Protein AF-V5WG92-F1 (afdb_monomer_lite)

Organism: NCBI:txid1307761

Radius of gyration: 37.24 Å; chains: 1; bounding box: 84×40×87 Å

pLDDT: mean 82.34, std 10.24, range [56.88, 94.75]

Foldseek 3Di:
DVVVVVVVVVVCVVVVVVVVVVVVVVVVVVVVVVVVVVVVVVVVVVVVVVVVVVVVVVVCVVVPCVVVQVVCVVVVHDDDDPVPDDDDPPDD

Secondary structure (DSSP, 8-state):
-HHHHHHHHHHHHHHHHHHHHHHHHHHHHHHHHHHHHHHHHHHHHHHHHHHHHHHHHHHHHHH-HHHHHHHHHHTT--PPPGGG--------

Structure (mmCIF, N/CA/C/O backbone):
data_AF-V5WG92-F1
#
_entry.id   AF-V5WG92-F1
#
loop_
_atom_site.group_PDB
_atom_site.id
_atom_site.type_symbol
_atom_site.label_atom_id
_atom_site.label_alt_id
_atom_site.label_comp_id
_atom_site.label_asym_id
_atom_site.label_entity_id
_atom_site.label_seq_id
_atom_site.pdbx_PDB_ins_code
_atom_site.Cartn_x
_atom_site.Cartn_y
_atom_site.Cartn_z
_atom_site.occupancy
_atom_site.B_iso_or_equiv
_atom_site.auth_seq_id
_atom_site.auth_comp_id
_atom_site.auth_asym_id
_atom_site.auth_atom_id
_atom_site.pdbx_PDB_model_num
ATOM 1 N N . MET A 1 1 ? 48.512 2.599 -30.499 1.00 56.88 1 MET A N 1
ATOM 2 C CA . MET A 1 1 ? 47.773 1.625 -29.658 1.00 56.88 1 MET A CA 1
ATOM 3 C C . MET A 1 1 ? 46.580 2.260 -28.933 1.00 56.88 1 MET A C 1
ATOM 5 O O . MET A 1 1 ? 45.529 1.633 -28.885 1.00 56.88 1 MET A O 1
ATOM 9 N N . SER A 1 2 ? 46.681 3.515 -28.468 1.00 72.31 2 SER A N 1
ATOM 10 C CA . SER A 1 2 ? 45.590 4.241 -27.783 1.00 72.31 2 SER A CA 1
ATOM 11 C C . SER A 1 2 ? 44.298 4.408 -28.603 1.00 72.31 2 SER A C 1
ATOM 13 O O . SER A 1 2 ? 43.206 4.303 -28.056 1.00 72.31 2 SER A O 1
ATOM 15 N N . SER A 1 3 ? 44.391 4.589 -29.925 1.00 77.50 3 SER A N 1
ATOM 16 C CA . SER A 1 3 ? 43.227 4.826 -30.796 1.00 77.50 3 SER A CA 1
ATOM 17 C C . SER A 1 3 ? 42.303 3.615 -30.980 1.00 77.50 3 SER A C 1
ATOM 19 O O . SER A 1 3 ? 41.124 3.793 -31.273 1.00 77.50 3 SER A O 1
ATOM 21 N N . ARG A 1 4 ? 42.802 2.383 -30.801 1.00 85.56 4 ARG A N 1
ATOM 22 C CA . ARG A 1 4 ? 41.972 1.162 -30.824 1.00 85.56 4 ARG A CA 1
ATOM 23 C C . ARG A 1 4 ? 41.225 0.970 -29.504 1.00 85.56 4 ARG A C 1
ATOM 25 O O . ARG A 1 4 ? 40.044 0.640 -29.528 1.00 85.56 4 ARG A O 1
ATOM 32 N N . LEU A 1 5 ? 41.885 1.254 -28.379 1.00 86.06 5 LEU A N 1
ATOM 33 C CA . LEU A 1 5 ? 41.256 1.247 -27.055 1.00 86.06 5 LEU A CA 1
ATOM 34 C C . LEU A 1 5 ? 40.146 2.297 -26.952 1.00 86.06 5 LEU A C 1
ATOM 36 O O . LEU A 1 5 ? 39.059 1.979 -26.486 1.00 86.06 5 LEU A O 1
ATOM 40 N N . LEU A 1 6 ? 40.387 3.514 -27.449 1.00 88.25 6 LEU A N 1
ATOM 41 C CA . LEU A 1 6 ? 39.384 4.579 -27.434 1.00 88.25 6 LEU A CA 1
ATOM 42 C C . LEU A 1 6 ? 38.123 4.189 -28.223 1.00 88.25 6 LEU A C 1
ATOM 44 O O . LEU A 1 6 ? 37.011 4.406 -27.756 1.00 88.25 6 LEU A O 1
ATOM 48 N N . LYS A 1 7 ? 38.286 3.556 -29.393 1.00 88.69 7 LYS A N 1
ATOM 49 C CA . LYS A 1 7 ? 37.161 3.078 -30.215 1.00 88.69 7 LYS A CA 1
ATOM 50 C C . LYS A 1 7 ? 36.352 1.978 -29.522 1.00 88.69 7 LYS A C 1
ATOM 52 O O . LYS A 1 7 ? 35.128 2.008 -29.588 1.00 88.69 7 LYS A O 1
ATOM 57 N N . LEU A 1 8 ? 37.017 1.047 -28.834 1.00 91.56 8 LEU A N 1
ATOM 58 C CA . LEU A 1 8 ? 36.342 0.028 -28.021 1.00 91.56 8 LEU A CA 1
ATOM 59 C C . LEU A 1 8 ? 35.580 0.655 -26.850 1.00 91.56 8 LEU A C 1
ATOM 61 O O . LEU A 1 8 ? 34.451 0.264 -26.577 1.00 91.56 8 LEU A O 1
ATOM 65 N N . PHE A 1 9 ? 36.167 1.663 -26.203 1.00 92.12 9 PHE A N 1
ATOM 66 C CA . PHE A 1 9 ? 35.537 2.371 -25.092 1.00 92.12 9 PHE A CA 1
ATOM 67 C C . PHE A 1 9 ? 34.287 3.142 -25.536 1.00 92.12 9 PHE A C 1
ATOM 69 O O . PHE A 1 9 ? 33.253 3.080 -24.879 1.00 92.12 9 PHE A O 1
ATOM 76 N N . ILE A 1 10 ? 34.352 3.812 -26.690 1.00 92.00 10 ILE A N 1
ATOM 77 C CA . ILE A 1 10 ? 33.200 4.496 -27.291 1.00 92.00 10 ILE A CA 1
ATOM 78 C C . ILE A 1 10 ? 32.112 3.485 -27.667 1.00 92.00 10 ILE A C 1
ATOM 80 O O . ILE A 1 10 ? 30.948 3.707 -27.349 1.00 92.00 10 ILE A O 1
ATOM 84 N N . GLY A 1 11 ? 32.478 2.356 -28.282 1.00 92.19 11 GLY A N 1
ATOM 85 C CA . GLY A 1 11 ? 31.524 1.291 -28.605 1.00 92.19 11 GLY A CA 1
ATOM 86 C C . GLY A 1 11 ? 30.823 0.727 -27.366 1.00 92.19 11 GLY A C 1
ATOM 87 O O . GLY A 1 11 ? 29.607 0.555 -27.371 1.00 92.19 11 GLY A O 1
ATOM 88 N N . LEU A 1 12 ? 31.569 0.515 -26.278 1.00 93.56 12 LEU A N 1
ATOM 89 C CA . LEU A 1 12 ? 31.014 0.085 -24.995 1.00 93.56 12 LEU A CA 1
ATOM 90 C C . LEU A 1 12 ? 30.021 1.114 -24.440 1.00 93.56 12 LEU A C 1
ATOM 92 O O . LEU A 1 12 ? 28.944 0.742 -23.983 1.00 93.56 12 LEU A O 1
ATOM 96 N N . LEU A 1 13 ? 30.357 2.402 -24.509 1.00 91.25 13 LEU A N 1
ATOM 97 C CA . LEU A 1 13 ? 29.528 3.481 -23.974 1.00 91.25 13 LEU A CA 1
ATOM 98 C C . LEU A 1 13 ? 28.224 3.655 -24.768 1.00 91.25 13 LEU A C 1
ATOM 100 O O . LEU A 1 13 ? 27.166 3.848 -24.172 1.00 91.25 13 LEU A O 1
ATOM 104 N N . VAL A 1 14 ? 28.279 3.488 -26.094 1.00 94.25 14 VAL A N 1
ATOM 105 C CA . VAL A 1 14 ? 27.101 3.513 -26.980 1.00 94.25 14 VAL A CA 1
ATOM 106 C C . VAL A 1 14 ? 26.090 2.424 -26.623 1.00 94.25 14 VAL A C 1
ATOM 108 O O . VAL A 1 14 ? 24.894 2.652 -26.764 1.00 94.25 14 VAL A O 1
ATOM 111 N N . VAL A 1 15 ? 26.538 1.267 -26.131 1.00 93.50 15 VAL A N 1
ATOM 112 C CA . VAL A 1 15 ? 25.641 0.185 -25.691 1.00 93.50 15 VAL A CA 1
ATOM 113 C C . VAL A 1 15 ? 25.244 0.346 -24.221 1.00 93.50 15 VAL A C 1
ATOM 115 O O . VAL A 1 15 ? 24.092 0.116 -23.861 1.00 93.50 15 VAL A O 1
ATOM 118 N N . ALA A 1 16 ? 26.168 0.780 -23.363 1.00 92.69 16 ALA A N 1
ATOM 119 C CA . ALA A 1 16 ? 25.931 0.908 -21.929 1.00 92.69 16 ALA A CA 1
ATOM 120 C C . ALA A 1 16 ? 24.866 1.963 -21.595 1.00 92.69 16 ALA A C 1
ATOM 122 O O . ALA A 1 16 ? 24.036 1.729 -20.721 1.00 92.69 16 ALA A O 1
ATOM 123 N N . VAL A 1 17 ? 24.851 3.100 -22.297 1.00 91.38 17 VAL A N 1
ATOM 124 C CA . VAL A 1 17 ? 23.871 4.177 -22.069 1.00 91.38 17 VAL A CA 1
ATOM 125 C C . VAL A 1 17 ? 22.421 3.718 -22.304 1.00 91.38 17 VAL A C 1
ATOM 127 O O . VAL A 1 17 ? 21.619 3.831 -21.373 1.00 91.38 17 VAL A O 1
ATOM 130 N N . PRO A 1 18 ? 22.044 3.167 -23.476 1.00 92.44 18 PRO A N 1
ATOM 131 C CA . PRO A 1 18 ? 20.686 2.676 -23.697 1.00 92.44 18 PRO A CA 1
ATOM 132 C C . PRO A 1 18 ? 20.338 1.490 -22.791 1.00 92.44 18 PRO A C 1
ATOM 134 O O . PRO A 1 18 ? 19.206 1.407 -22.318 1.00 92.44 18 PRO A O 1
ATOM 137 N N . LEU A 1 19 ? 21.302 0.619 -22.469 1.00 93.19 19 LEU A N 1
ATOM 138 C CA . LEU A 1 19 ? 21.080 -0.491 -21.539 1.00 93.19 19 LEU A CA 1
ATOM 139 C C . LEU A 1 19 ? 20.753 0.006 -20.119 1.00 93.19 19 LEU A C 1
ATOM 141 O O . LEU A 1 19 ? 19.823 -0.491 -19.486 1.00 93.19 19 LEU A O 1
ATOM 145 N N . LEU A 1 20 ? 21.481 1.011 -19.624 1.00 90.69 20 LEU A N 1
ATOM 146 C CA . LEU A 1 20 ? 21.234 1.625 -18.317 1.00 90.69 20 LEU A CA 1
ATOM 147 C C . LEU A 1 20 ? 19.908 2.391 -18.286 1.00 90.69 20 LEU A C 1
ATOM 149 O O . LEU A 1 20 ? 19.200 2.333 -17.282 1.00 90.69 20 LEU A O 1
ATOM 153 N N . MET A 1 21 ? 19.544 3.077 -19.372 1.00 90.00 21 MET A N 1
ATOM 154 C CA . MET A 1 21 ? 18.226 3.706 -19.519 1.00 90.00 21 MET A CA 1
ATOM 155 C C . MET A 1 21 ? 17.104 2.668 -19.436 1.00 90.00 21 MET A C 1
ATOM 157 O O . MET A 1 21 ? 16.185 2.819 -18.632 1.00 90.00 21 MET A O 1
ATOM 161 N N . PHE A 1 22 ? 17.218 1.571 -20.188 1.00 90.62 22 PHE A N 1
ATOM 162 C CA . PHE A 1 22 ? 16.238 0.488 -20.164 1.00 90.62 22 PHE A CA 1
ATOM 163 C C . PHE A 1 22 ? 16.122 -0.152 -18.773 1.00 90.62 22 PHE A C 1
ATOM 165 O O . PHE A 1 22 ? 15.021 -0.350 -18.258 1.00 90.62 22 PHE A O 1
ATOM 172 N N . ALA A 1 23 ? 17.258 -0.400 -18.116 1.00 90.38 23 ALA A N 1
ATOM 173 C CA . ALA A 1 23 ? 17.288 -0.935 -16.760 1.00 90.38 23 ALA A CA 1
ATOM 174 C C . ALA A 1 23 ? 16.622 0.003 -15.737 1.00 90.38 23 ALA A C 1
ATOM 176 O O . ALA A 1 23 ? 15.975 -0.476 -14.806 1.00 90.38 23 ALA A O 1
ATOM 177 N N . ASN A 1 24 ? 16.751 1.325 -15.896 1.00 86.94 24 ASN A N 1
ATOM 178 C CA . ASN A 1 24 ? 16.093 2.297 -15.018 1.00 86.94 24 ASN A CA 1
ATOM 179 C C . ASN A 1 24 ? 14.570 2.268 -15.168 1.00 86.94 24 ASN A C 1
ATOM 181 O O . ASN A 1 24 ? 13.863 2.203 -14.164 1.00 86.94 24 ASN A O 1
ATOM 185 N N . VAL A 1 25 ? 14.064 2.250 -16.404 1.00 85.19 25 VAL A N 1
ATOM 186 C CA . VAL A 1 25 ? 12.617 2.170 -16.666 1.00 85.19 25 VAL A CA 1
ATOM 187 C C . VAL A 1 25 ? 12.036 0.872 -16.100 1.00 85.19 25 VAL A C 1
ATOM 189 O O . VAL A 1 25 ? 11.008 0.894 -15.426 1.00 85.19 25 VAL A O 1
ATOM 192 N N . TRP A 1 26 ? 12.735 -0.249 -16.293 1.00 85.25 26 TRP A N 1
ATOM 193 C CA . TRP A 1 26 ? 12.324 -1.539 -15.742 1.00 85.25 26 TRP A CA 1
ATOM 194 C C . TRP A 1 26 ? 12.247 -1.526 -14.209 1.00 85.25 26 TRP A C 1
ATOM 196 O O . TRP A 1 26 ? 11.263 -1.985 -13.626 1.00 85.25 26 TRP A O 1
ATOM 206 N N . ARG A 1 27 ? 13.263 -0.961 -13.540 1.00 77.94 27 ARG A N 1
ATOM 207 C CA . ARG A 1 27 ? 13.246 -0.809 -12.077 1.00 77.94 27 ARG A CA 1
ATOM 208 C C . ARG A 1 27 ? 12.105 0.083 -11.609 1.00 77.94 27 ARG A C 1
ATOM 210 O O . ARG A 1 27 ? 11.494 -0.235 -10.595 1.00 77.94 27 ARG A O 1
ATOM 217 N N . SER A 1 28 ? 11.814 1.164 -12.332 1.00 81.25 28 SER A N 1
ATOM 218 C CA . SER A 1 28 ? 10.733 2.083 -11.975 1.00 81.25 28 SER A CA 1
ATOM 219 C C . SER A 1 28 ? 9.376 1.381 -11.968 1.00 81.25 28 SER A C 1
ATOM 221 O O . SER A 1 28 ? 8.597 1.599 -11.046 1.00 81.25 28 SER A O 1
ATOM 223 N N . HIS A 1 29 ? 9.114 0.501 -12.937 1.00 74.38 29 HIS A N 1
ATOM 224 C CA . HIS A 1 29 ? 7.879 -0.287 -12.974 1.00 74.38 29 HIS A CA 1
ATOM 225 C C . HIS A 1 29 ? 7.753 -1.241 -11.781 1.00 74.38 29 HIS A C 1
ATOM 227 O O . HIS A 1 29 ? 6.703 -1.305 -11.148 1.00 74.38 29 HIS A O 1
ATOM 233 N N . GLN A 1 30 ? 8.833 -1.948 -11.437 1.00 77.44 30 GLN A N 1
ATOM 234 C CA . GLN A 1 30 ? 8.820 -2.861 -10.290 1.00 77.44 30 GLN A CA 1
ATOM 235 C C . GLN A 1 30 ? 8.644 -2.127 -8.957 1.00 77.44 30 GLN A C 1
ATOM 237 O O . GLN A 1 30 ? 7.965 -2.636 -8.066 1.00 77.44 30 GLN A O 1
ATOM 242 N N . TYR A 1 31 ? 9.236 -0.939 -8.821 1.00 79.06 31 TYR A N 1
ATOM 243 C CA . TYR A 1 31 ? 9.057 -0.105 -7.634 1.00 79.06 31 TYR A CA 1
ATOM 244 C C . TYR A 1 31 ? 7.613 0.371 -7.486 1.00 79.06 31 TYR A C 1
ATOM 246 O O . TYR A 1 31 ? 7.066 0.285 -6.392 1.00 79.06 31 TYR A O 1
ATOM 254 N N . PHE A 1 32 ?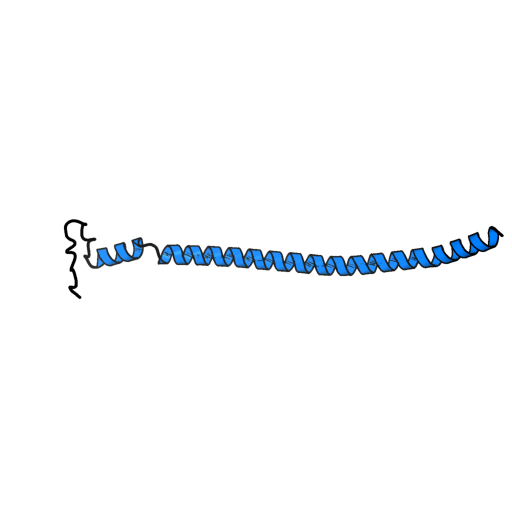 6.986 0.798 -8.584 1.00 79.44 32 PHE A N 1
ATOM 255 C CA . PHE A 1 32 ? 5.610 1.290 -8.571 1.00 79.44 32 PHE A CA 1
ATOM 256 C C . PHE A 1 32 ? 4.616 0.201 -8.138 1.00 79.44 32 PHE A C 1
ATOM 258 O O . PHE A 1 32 ? 3.753 0.426 -7.292 1.00 79.44 32 PHE A O 1
ATOM 265 N N . ASP A 1 33 ? 4.781 -1.019 -8.654 1.00 79.88 33 ASP A N 1
ATOM 266 C CA . ASP A 1 33 ? 3.947 -2.157 -8.259 1.00 79.88 33 ASP A CA 1
ATOM 267 C C . ASP A 1 33 ? 4.159 -2.559 -6.795 1.00 79.88 33 ASP A C 1
ATOM 269 O O . ASP A 1 33 ? 3.211 -2.951 -6.110 1.00 79.88 33 ASP A O 1
ATOM 273 N N . LEU A 1 34 ? 5.399 -2.482 -6.305 1.00 84.38 34 LEU A N 1
ATOM 274 C CA . LEU A 1 34 ? 5.712 -2.799 -4.916 1.00 84.38 34 LEU A CA 1
ATOM 275 C C . LEU A 1 34 ? 5.116 -1.761 -3.958 1.00 84.38 34 LEU A C 1
ATOM 277 O O . LEU A 1 34 ? 4.534 -2.139 -2.943 1.00 84.38 34 LEU A O 1
ATOM 281 N N . GLU A 1 35 ? 5.225 -0.478 -4.293 1.00 86.44 35 GLU A N 1
ATOM 282 C CA . GLU A 1 35 ? 4.689 0.628 -3.499 1.00 86.44 35 GLU A CA 1
ATOM 283 C C . GLU A 1 35 ? 3.164 0.541 -3.375 1.00 86.44 35 GLU A C 1
ATOM 285 O O . GLU A 1 35 ? 2.640 0.525 -2.260 1.00 86.44 35 GLU A O 1
ATOM 290 N N . ASN A 1 36 ? 2.466 0.312 -4.492 1.00 87.12 36 ASN A N 1
ATOM 291 C CA . ASN A 1 36 ? 1.012 0.128 -4.502 1.00 87.12 36 ASN A CA 1
ATOM 292 C C . ASN A 1 36 ? 0.557 -1.048 -3.622 1.00 87.12 36 ASN A C 1
ATOM 294 O O . ASN A 1 36 ? -0.453 -0.963 -2.924 1.00 87.12 36 ASN A O 1
ATOM 298 N N . ARG A 1 37 ? 1.304 -2.161 -3.620 1.00 88.62 37 ARG A N 1
ATOM 299 C CA . ARG A 1 37 ? 0.985 -3.321 -2.768 1.00 88.62 37 ARG A CA 1
ATOM 300 C C . ARG A 1 37 ? 1.183 -3.015 -1.289 1.00 88.62 37 ARG A C 1
ATOM 302 O O . ARG A 1 37 ? 0.380 -3.452 -0.469 1.00 88.62 37 ARG A O 1
ATOM 309 N N . VAL A 1 38 ? 2.241 -2.285 -0.941 1.00 91.44 38 VAL A N 1
ATOM 310 C CA . VAL A 1 38 ? 2.497 -1.875 0.446 1.00 91.44 38 VAL A CA 1
ATOM 311 C C . VAL A 1 38 ? 1.405 -0.927 0.935 1.00 91.44 38 VAL A C 1
ATOM 313 O O . VAL A 1 38 ? 0.942 -1.068 2.067 1.00 91.44 38 VAL A O 1
ATOM 316 N N . GLU A 1 39 ? 0.967 0.006 0.095 1.00 92.00 39 GLU A N 1
ATOM 317 C CA . GLU A 1 39 ? -0.105 0.938 0.437 1.00 92.00 39 GLU A CA 1
ATOM 318 C C . GLU A 1 39 ? -1.453 0.224 0.614 1.00 92.00 39 GLU A C 1
ATOM 320 O O . GLU A 1 39 ? -2.135 0.446 1.616 1.00 92.00 39 GLU A O 1
ATOM 325 N N . ALA A 1 40 ? -1.787 -0.722 -0.270 1.00 92.44 40 ALA A N 1
ATOM 326 C CA . ALA A 1 40 ? -2.965 -1.575 -0.110 1.00 92.44 40 ALA A CA 1
ATOM 327 C C . ALA A 1 40 ? -2.931 -2.365 1.212 1.00 92.44 40 ALA A C 1
ATOM 329 O O . ALA A 1 40 ? -3.889 -2.318 1.982 1.00 92.44 40 ALA A O 1
ATOM 330 N N . LEU A 1 41 ? -1.799 -3.007 1.535 1.00 92.50 41 LEU A N 1
ATOM 331 C CA . LEU A 1 41 ? -1.644 -3.730 2.803 1.00 92.50 41 LEU A CA 1
ATOM 332 C C . LEU A 1 41 ? -1.810 -2.821 4.026 1.00 92.50 41 LEU A C 1
ATOM 334 O O . LEU A 1 41 ? -2.363 -3.246 5.040 1.00 92.50 41 LEU A O 1
ATOM 338 N N . ARG A 1 42 ? -1.309 -1.583 3.965 1.00 91.31 42 ARG A N 1
ATOM 339 C CA . ARG A 1 42 ? -1.466 -0.618 5.062 1.00 91.31 42 ARG A CA 1
ATOM 340 C C . ARG A 1 42 ? -2.925 -0.241 5.277 1.00 91.31 42 ARG A C 1
ATOM 342 O O . ARG A 1 42 ? -3.363 -0.192 6.426 1.00 91.31 42 ARG A O 1
ATOM 349 N N . ASN A 1 43 ? -3.670 -0.023 4.199 1.00 92.38 43 ASN A N 1
ATOM 350 C CA . ASN A 1 43 ? -5.095 0.283 4.281 1.00 92.38 43 ASN A CA 1
ATOM 351 C C . ASN A 1 43 ? -5.880 -0.883 4.897 1.00 92.38 43 ASN A C 1
ATOM 353 O O . ASN A 1 43 ? -6.666 -0.666 5.821 1.00 92.38 43 ASN A O 1
ATOM 357 N N . ASP A 1 44 ? -5.589 -2.117 4.479 1.00 93.75 44 ASP A N 1
ATOM 358 C CA . ASP A 1 44 ? -6.213 -3.319 5.042 1.00 93.75 44 ASP A CA 1
ATOM 359 C C . ASP A 1 44 ? -5.910 -3.471 6.542 1.00 93.75 44 ASP A C 1
ATOM 361 O O . ASP A 1 44 ? -6.800 -3.770 7.345 1.00 93.75 44 ASP A O 1
ATOM 365 N N . GLN A 1 45 ? -4.660 -3.221 6.951 1.00 92.25 45 GLN A N 1
ATOM 366 C CA . GLN A 1 45 ? -4.273 -3.238 8.364 1.00 92.25 45 GLN A CA 1
ATOM 367 C C . GLN A 1 45 ? -5.026 -2.183 9.174 1.00 92.25 45 GLN A C 1
ATOM 369 O O . GLN A 1 45 ? -5.506 -2.476 10.271 1.00 92.25 45 GLN A O 1
ATOM 374 N N . GLN A 1 46 ? -5.156 -0.966 8.647 1.00 93.50 46 GLN A N 1
ATOM 375 C CA . GLN A 1 46 ? -5.871 0.106 9.328 1.00 93.50 46 GLN A CA 1
ATOM 376 C C . GLN A 1 46 ? -7.359 -0.225 9.484 1.00 93.50 46 GLN A C 1
ATOM 378 O O . GLN A 1 46 ? -7.916 -0.061 10.572 1.00 93.50 46 GLN A O 1
ATOM 383 N N . GLU A 1 47 ? -7.994 -0.770 8.446 1.00 94.62 47 GLU A N 1
ATOM 384 C CA . GLU A 1 47 ? -9.387 -1.211 8.517 1.00 94.62 47 GLU A CA 1
ATOM 385 C C . GLU A 1 47 ? -9.571 -2.359 9.523 1.00 94.62 47 GLU A C 1
ATOM 387 O O . GLU A 1 47 ? -10.554 -2.393 10.271 1.00 94.62 47 GLU A O 1
ATOM 392 N N . ALA A 1 48 ? -8.627 -3.302 9.579 1.00 92.62 48 ALA A N 1
ATOM 393 C CA . ALA A 1 48 ? -8.654 -4.398 10.544 1.00 92.62 48 ALA A CA 1
ATOM 394 C C . ALA A 1 48 ? -8.535 -3.893 11.993 1.00 92.62 48 ALA A C 1
ATOM 396 O O . ALA A 1 48 ? -9.280 -4.343 12.868 1.00 92.62 48 ALA A O 1
ATOM 397 N N . VAL A 1 49 ? -7.651 -2.923 12.254 1.00 94.69 49 VAL A N 1
ATOM 398 C CA . VAL A 1 49 ? -7.518 -2.283 13.574 1.00 94.69 49 VAL A CA 1
ATOM 399 C C . VAL A 1 49 ? -8.804 -1.553 13.958 1.00 94.69 49 VAL A C 1
ATOM 401 O O . VAL A 1 49 ? -9.294 -1.717 15.078 1.00 94.69 49 VAL A O 1
ATOM 404 N N . GLU A 1 50 ? -9.392 -0.799 13.030 1.00 94.19 50 GLU A N 1
ATOM 405 C CA . GLU A 1 50 ? -10.637 -0.068 13.265 1.00 94.19 50 GLU A CA 1
ATOM 406 C C . GLU A 1 50 ? -11.799 -1.029 13.579 1.00 94.19 50 GLU A C 1
ATOM 408 O O . GLU A 1 50 ? -12.557 -0.817 14.533 1.00 94.19 50 GLU A O 1
ATOM 413 N N . ARG A 1 51 ? -11.907 -2.142 12.838 1.00 92.62 51 ARG A N 1
ATOM 414 C CA . ARG A 1 51 ? -12.886 -3.210 13.104 1.00 92.62 51 ARG A CA 1
ATOM 415 C C . ARG A 1 51 ? -12.683 -3.841 14.478 1.00 92.62 51 ARG A C 1
ATOM 417 O O . ARG A 1 51 ? -13.644 -3.956 15.239 1.00 92.62 51 ARG A O 1
ATOM 424 N N . ASN A 1 52 ? -11.449 -4.190 14.832 1.00 94.75 52 ASN A N 1
ATOM 425 C CA . ASN A 1 52 ? -11.140 -4.767 16.140 1.00 94.75 52 ASN A CA 1
ATOM 426 C C . ASN A 1 52 ? -11.480 -3.814 17.288 1.00 94.75 52 ASN A C 1
ATOM 428 O O . ASN A 1 52 ? -12.068 -4.240 18.281 1.00 94.75 52 ASN A O 1
ATOM 432 N N . LYS A 1 53 ? -11.186 -2.518 17.146 1.00 92.81 53 LYS A N 1
ATOM 433 C CA . LYS A 1 53 ? -11.542 -1.508 18.149 1.00 92.81 53 LYS A CA 1
ATOM 434 C C . LYS A 1 53 ? -13.052 -1.478 18.397 1.00 92.81 53 LYS A C 1
ATOM 436 O O . LYS A 1 53 ? -13.479 -1.519 19.549 1.00 92.81 53 LYS A O 1
ATOM 441 N N . ARG A 1 54 ? -13.860 -1.490 17.330 1.00 91.94 54 ARG A N 1
ATOM 442 C CA . ARG A 1 54 ? -15.331 -1.536 17.426 1.00 91.94 54 ARG A CA 1
ATOM 443 C C . ARG A 1 54 ? -15.823 -2.802 18.126 1.00 91.94 54 ARG A C 1
ATOM 445 O O . ARG A 1 54 ? -16.700 -2.716 18.983 1.00 91.94 54 ARG A O 1
ATOM 452 N N . LEU A 1 55 ? -15.242 -3.958 17.802 1.00 90.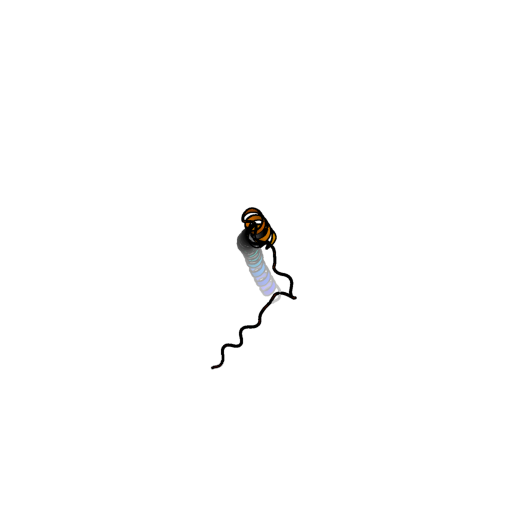12 55 LEU A N 1
ATOM 453 C CA . LEU A 1 55 ? -15.581 -5.230 18.446 1.00 90.12 55 LEU A CA 1
ATOM 454 C C . LEU A 1 55 ? -15.254 -5.213 19.941 1.00 90.12 55 LEU A C 1
ATOM 456 O O . LEU A 1 55 ? -16.108 -5.571 20.748 1.00 90.12 55 LEU A O 1
ATOM 460 N N . ILE A 1 56 ? -14.065 -4.742 20.326 1.00 89.69 56 ILE A N 1
ATOM 461 C CA . ILE A 1 56 ? -13.661 -4.624 21.735 1.00 89.69 56 ILE A CA 1
ATOM 462 C C . ILE A 1 56 ? -14.602 -3.682 22.489 1.00 89.69 56 ILE A C 1
ATOM 464 O O . ILE A 1 56 ? -15.026 -4.006 23.597 1.00 89.69 56 ILE A O 1
ATOM 468 N N . THR A 1 57 ? -14.979 -2.545 21.899 1.00 86.19 57 THR A N 1
ATOM 469 C CA . THR A 1 57 ? -15.966 -1.639 22.500 1.00 86.19 57 THR A CA 1
ATOM 470 C C . THR A 1 57 ? -17.319 -2.328 22.684 1.00 86.19 57 THR A C 1
ATOM 472 O O . THR A 1 57 ? -17.888 -2.252 23.771 1.00 86.19 57 THR A O 1
ATOM 475 N N . GLY A 1 58 ? -17.811 -3.048 21.672 1.00 84.75 58 GLY A N 1
ATOM 476 C CA . GLY A 1 58 ? -19.049 -3.823 21.772 1.00 84.75 58 GLY A CA 1
ATOM 477 C C . GLY A 1 58 ? -18.988 -4.873 22.883 1.00 84.75 58 GLY A C 1
ATOM 478 O O . GLY A 1 58 ? -19.867 -4.919 23.741 1.00 84.75 58 GLY A O 1
ATOM 479 N N . ILE A 1 59 ? -17.908 -5.656 22.933 1.00 83.00 59 ILE A N 1
ATOM 480 C CA . ILE A 1 59 ? -17.665 -6.641 23.995 1.00 83.00 59 ILE A CA 1
ATOM 481 C C . ILE A 1 59 ? -17.624 -5.957 25.362 1.00 83.00 59 ILE A C 1
ATOM 483 O O . ILE A 1 59 ? -18.250 -6.448 26.290 1.00 83.00 59 ILE A O 1
ATOM 487 N N . SER A 1 60 ? -16.937 -4.823 25.501 1.00 78.69 60 SER A N 1
ATOM 488 C CA . SER A 1 60 ? -16.853 -4.075 26.762 1.00 78.69 60 SER A CA 1
ATOM 489 C C . SER A 1 60 ? -18.234 -3.622 27.254 1.00 78.69 60 SER A C 1
ATOM 491 O O . SER A 1 60 ? -18.565 -3.793 28.427 1.00 78.69 60 SER A O 1
ATOM 493 N N . ILE A 1 61 ? -19.089 -3.144 26.344 1.00 77.00 61 ILE A N 1
ATOM 494 C CA . ILE A 1 61 ? -20.480 -2.784 26.655 1.00 77.00 61 ILE A CA 1
ATOM 495 C C . ILE A 1 61 ? -21.280 -4.015 27.104 1.00 77.00 61 ILE A C 1
ATOM 497 O O . ILE A 1 61 ? -22.015 -3.941 28.090 1.00 77.00 61 ILE A O 1
ATOM 501 N N . LEU A 1 62 ? -21.141 -5.152 26.414 1.00 70.62 62 LEU A N 1
ATOM 502 C CA . LEU A 1 62 ? -21.838 -6.387 26.787 1.00 70.62 62 LEU A CA 1
ATOM 503 C C . LEU A 1 62 ? -21.313 -7.007 28.090 1.00 70.62 62 LEU A C 1
ATOM 505 O O . LEU A 1 62 ? -22.095 -7.589 28.835 1.00 70.62 62 LEU A O 1
ATOM 509 N N . ARG A 1 63 ? -20.011 -6.889 28.363 1.00 64.88 63 ARG A N 1
ATOM 510 C CA . ARG A 1 63 ? -19.329 -7.493 29.516 1.00 64.88 63 ARG A CA 1
ATOM 511 C C . ARG A 1 63 ? -19.384 -6.615 30.765 1.00 64.88 63 ARG A C 1
ATOM 513 O O . ARG A 1 63 ? -18.995 -7.077 31.832 1.00 64.88 63 ARG A O 1
ATOM 520 N N . SER A 1 64 ? -19.869 -5.377 30.647 1.00 64.62 64 SER A N 1
ATOM 521 C CA . SER A 1 64 ? -20.145 -4.507 31.786 1.00 64.62 64 SER A CA 1
ATOM 522 C C . SER A 1 64 ? -21.023 -5.248 32.806 1.00 64.62 64 SER A C 1
ATOM 524 O O . SER A 1 64 ? -22.192 -5.534 32.512 1.00 64.62 64 SER A O 1
ATOM 526 N N . PRO A 1 65 ? -20.514 -5.505 34.028 1.00 64.56 65 PRO A N 1
ATOM 527 C CA . PRO A 1 65 ? -21.310 -6.059 35.121 1.00 64.56 65 PRO A CA 1
ATOM 528 C C . PRO A 1 65 ? -22.548 -5.208 35.402 1.00 64.56 65 PRO A C 1
ATOM 530 O O . PRO A 1 65 ? -23.544 -5.715 35.901 1.00 64.56 65 PRO A O 1
ATOM 533 N N . GLY A 1 66 ? -22.518 -3.924 35.023 1.00 66.94 66 GLY A N 1
ATOM 534 C CA . GLY A 1 66 ? -23.637 -3.005 35.154 1.00 66.94 66 GLY A CA 1
ATOM 535 C C . GLY A 1 66 ? -24.917 -3.509 34.491 1.00 66.94 66 GLY A C 1
ATOM 536 O O . GLY A 1 66 ? -25.984 -3.302 35.060 1.00 66.94 66 GLY A O 1
ATOM 537 N N . ARG A 1 67 ? -24.852 -4.227 33.356 1.00 70.31 67 ARG A N 1
ATOM 538 C CA . ARG A 1 67 ? -26.064 -4.824 32.760 1.00 70.31 67 ARG A CA 1
ATOM 539 C C . ARG A 1 67 ? -26.636 -5.926 33.644 1.00 70.31 67 ARG A C 1
ATOM 541 O O . ARG A 1 67 ? -27.827 -5.908 33.922 1.00 70.31 67 ARG A O 1
ATOM 548 N N . ILE A 1 68 ? -25.786 -6.832 34.124 1.00 72.88 68 ILE A N 1
ATOM 549 C CA . ILE A 1 68 ? -26.192 -7.929 35.011 1.00 72.88 68 ILE A CA 1
ATOM 550 C C . ILE A 1 68 ? -26.760 -7.367 36.318 1.00 72.88 68 ILE A C 1
ATOM 552 O O . ILE A 1 68 ? -27.835 -7.773 36.733 1.00 72.88 68 ILE A O 1
ATOM 556 N N . ILE A 1 69 ? -26.099 -6.375 36.917 1.00 73.69 69 ILE A N 1
ATOM 557 C CA . ILE A 1 69 ? -26.542 -5.708 38.150 1.00 73.69 69 ILE A CA 1
ATOM 558 C C . ILE A 1 69 ? -27.877 -4.983 37.939 1.00 73.69 69 ILE A C 1
ATOM 560 O O . ILE A 1 69 ? -28.745 -5.018 38.808 1.00 73.69 69 ILE A O 1
ATOM 564 N N . THR A 1 70 ? -28.064 -4.335 36.786 1.00 77.81 70 THR A N 1
ATOM 565 C CA . THR A 1 70 ? -29.314 -3.629 36.466 1.00 77.81 70 THR A CA 1
ATOM 566 C C . THR A 1 70 ? -30.474 -4.604 36.274 1.00 77.81 70 THR A C 1
ATOM 568 O O . THR A 1 70 ? -31.555 -4.366 36.807 1.00 77.81 70 THR A O 1
ATOM 571 N N . GLU A 1 71 ? -30.267 -5.704 35.548 1.00 79.81 71 GLU A N 1
ATOM 572 C CA . GLU A 1 71 ? -31.297 -6.737 35.371 1.00 79.81 71 GLU A CA 1
ATOM 573 C C . GLU A 1 71 ? -31.579 -7.496 36.679 1.00 79.81 71 GLU A C 1
ATOM 575 O O . GLU A 1 71 ? -32.739 -7.705 37.021 1.00 79.81 71 GLU A O 1
ATOM 580 N N . ALA A 1 72 ? -30.553 -7.812 37.474 1.00 78.88 72 ALA A N 1
ATOM 581 C CA . ALA A 1 72 ? -30.705 -8.404 38.804 1.00 78.88 72 ALA A CA 1
ATOM 582 C C . ALA A 1 72 ? -31.540 -7.502 39.730 1.00 78.88 72 ALA A C 1
ATOM 584 O O . ALA A 1 72 ? -32.484 -7.969 40.364 1.00 78.88 72 ALA A O 1
ATOM 585 N N . ARG A 1 73 ? -31.284 -6.187 39.726 1.00 79.31 73 ARG A N 1
ATOM 586 C CA . ARG A 1 73 ? -32.068 -5.218 40.505 1.00 79.31 73 ARG A CA 1
ATOM 587 C C . ARG A 1 73 ? -33.532 -5.150 40.060 1.00 79.31 73 ARG A C 1
ATOM 589 O O . ARG A 1 73 ? -34.408 -5.032 40.909 1.00 79.31 73 ARG A O 1
ATOM 596 N N . LYS A 1 74 ? -33.826 -5.252 38.756 1.00 83.12 74 LYS A N 1
ATOM 597 C CA . LYS A 1 74 ? -35.218 -5.340 38.262 1.00 83.12 74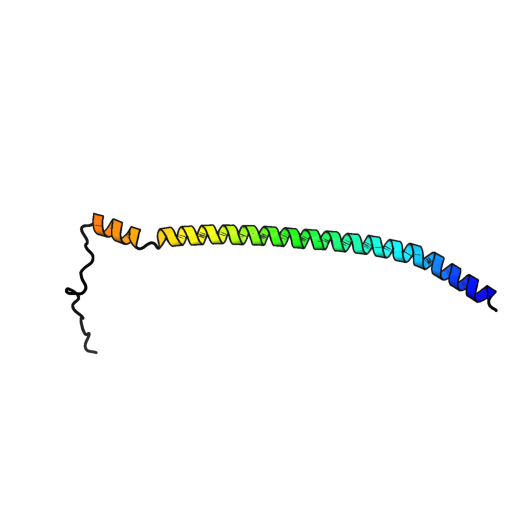 LYS A CA 1
ATOM 598 C C . LYS A 1 74 ? -35.928 -6.607 38.739 1.00 83.12 74 LYS A C 1
ATOM 600 O O . LYS A 1 74 ? -37.135 -6.581 38.940 1.00 83.12 74 LYS A O 1
ATOM 605 N N . LEU A 1 75 ? -35.183 -7.693 38.929 1.00 84.94 75 LEU A N 1
ATOM 606 C CA . LEU A 1 75 ? -35.678 -8.949 39.494 1.00 84.94 75 LEU A CA 1
ATOM 607 C C . LEU A 1 75 ? -35.749 -8.927 41.032 1.00 84.94 75 LEU A C 1
ATOM 609 O O . LEU A 1 75 ? -36.045 -9.952 41.639 1.00 84.94 75 LEU A O 1
ATOM 613 N N . GLY A 1 76 ? -35.477 -7.782 41.669 1.00 82.81 76 GLY A N 1
ATOM 614 C CA . GLY A 1 76 ? -35.481 -7.638 43.125 1.00 82.81 76 GLY A CA 1
ATOM 615 C C . GLY A 1 76 ? -34.277 -8.279 43.818 1.00 82.81 76 GLY A C 1
ATOM 616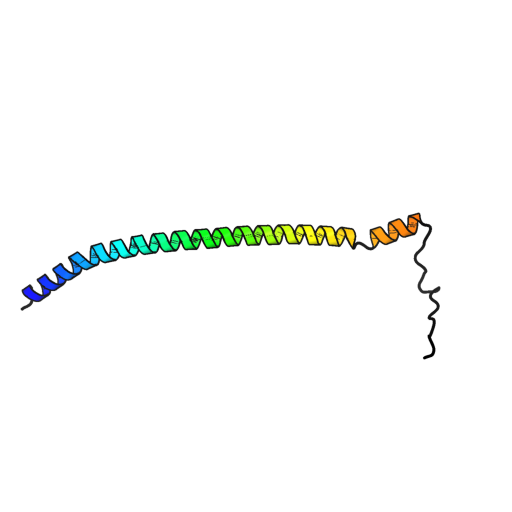 O O . GLY A 1 76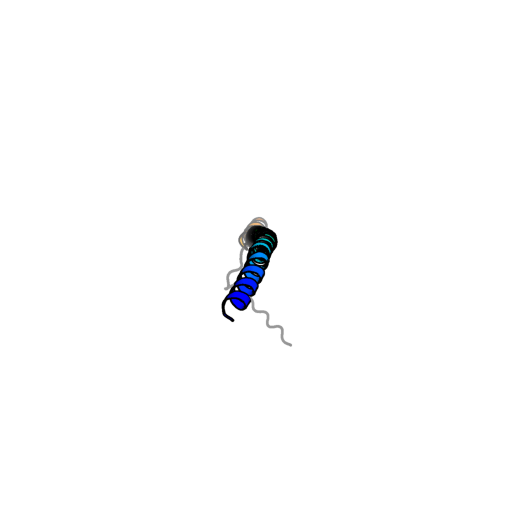 ? -34.298 -8.448 45.031 1.00 82.81 76 GLY A O 1
ATOM 617 N N . MET A 1 77 ? -33.234 -8.646 43.070 1.00 80.50 77 MET A N 1
ATOM 618 C CA . MET A 1 77 ? -32.010 -9.205 43.635 1.00 80.50 77 MET A CA 1
ATOM 619 C C . MET A 1 77 ? -31.081 -8.078 44.092 1.00 80.50 77 MET A C 1
ATOM 621 O O . MET A 1 77 ? -30.758 -7.164 43.327 1.00 80.50 77 MET A O 1
ATOM 625 N N . GLU A 1 78 ? -30.612 -8.180 45.330 1.00 76.12 78 GLU A N 1
ATOM 626 C CA . GLU A 1 78 ? -29.562 -7.332 45.888 1.00 76.12 78 GLU A CA 1
ATOM 627 C C . GLU A 1 78 ? -28.259 -8.124 46.011 1.00 76.12 78 GLU A C 1
ATOM 629 O O . GLU A 1 78 ? -28.269 -9.333 46.249 1.00 76.12 78 GLU A O 1
ATOM 634 N N . MET A 1 79 ? -27.120 -7.452 45.822 1.00 69.69 79 MET A N 1
ATOM 635 C CA . MET A 1 79 ? -25.829 -8.082 46.096 1.00 69.69 79 MET A CA 1
ATOM 636 C C . MET A 1 79 ? -25.743 -8.371 47.592 1.00 69.69 79 MET A C 1
ATOM 638 O O . MET A 1 79 ? -25.789 -7.451 48.405 1.00 69.69 79 MET A O 1
ATOM 642 N N . SER A 1 80 ? -25.614 -9.649 47.937 1.00 74.00 80 SER A N 1
ATOM 643 C CA . SER A 1 80 ? -25.430 -10.066 49.321 1.00 74.00 80 SER A CA 1
ATOM 644 C C . SER A 1 80 ? -24.102 -9.511 49.846 1.00 74.00 80 SER A C 1
ATOM 646 O O . SER A 1 80 ? -23.062 -9.622 49.190 1.00 74.00 80 SER A O 1
ATOM 648 N N . GLY A 1 81 ? -24.154 -8.850 51.002 1.00 70.88 81 GLY A N 1
ATOM 649 C CA . GLY A 1 81 ? -22.968 -8.326 51.671 1.00 70.88 81 GLY A CA 1
ATOM 650 C C . GLY A 1 81 ? -22.060 -9.462 52.136 1.00 70.88 81 GLY A C 1
ATOM 651 O O . GLY A 1 81 ? -22.529 -10.549 52.467 1.00 70.88 81 GLY A O 1
ATOM 652 N N . SER A 1 82 ? -20.754 -9.202 52.206 1.00 64.31 82 SER A N 1
ATOM 653 C CA . SER A 1 82 ? -19.732 -10.182 52.609 1.00 64.31 82 SER A CA 1
ATOM 654 C C . SER A 1 82 ? -19.975 -10.828 53.980 1.00 64.31 82 SER A C 1
ATOM 656 O O . SER A 1 82 ? -19.437 -11.893 54.249 1.00 64.31 82 SER A O 1
ATOM 658 N N . ASP A 1 83 ? -20.803 -10.203 54.815 1.00 67.62 83 ASP A N 1
ATOM 659 C CA . ASP A 1 83 ? -21.200 -10.670 56.148 1.00 67.62 83 ASP A CA 1
ATOM 660 C C . ASP A 1 83 ? -22.255 -11.796 56.121 1.00 67.62 83 ASP A C 1
ATOM 662 O O . ASP A 1 83 ? -22.569 -12.401 57.140 1.00 67.62 83 ASP A O 1
ATOM 666 N N . GLN A 1 84 ? -22.828 -12.080 54.948 1.00 61.50 84 GLN A N 1
ATOM 667 C CA . GLN A 1 84 ? -23.926 -13.033 54.759 1.00 61.50 84 GLN A CA 1
ATOM 668 C C . GLN A 1 84 ? -23.505 -14.250 53.910 1.00 61.50 84 GLN A C 1
ATOM 670 O O . GLN A 1 84 ? -24.326 -15.102 53.570 1.00 61.50 84 GLN A O 1
ATOM 675 N N . LEU A 1 85 ? -22.212 -14.354 53.584 1.00 66.12 85 LEU A N 1
ATOM 676 C CA . LEU A 1 85 ? -21.632 -15.482 52.861 1.00 66.12 85 LEU A CA 1
ATOM 677 C C . LEU A 1 85 ? -21.373 -16.641 53.828 1.00 66.12 85 LEU A C 1
ATOM 679 O O . LEU A 1 85 ? -20.501 -16.564 54.690 1.00 66.12 85 LEU A O 1
ATOM 683 N N . THR A 1 86 ? -22.110 -17.740 53.668 1.00 70.69 86 THR A N 1
ATOM 684 C CA . THR A 1 86 ? -21.782 -19.001 54.341 1.00 70.69 86 THR A CA 1
ATOM 685 C C . THR A 1 86 ? -20.825 -19.784 53.452 1.00 70.69 86 THR A C 1
ATOM 687 O O . THR A 1 86 ? -21.190 -20.186 52.348 1.00 70.69 86 THR A O 1
ATOM 690 N N . VAL A 1 87 ? -19.587 -19.967 53.912 1.00 72.12 87 VAL A N 1
ATOM 691 C CA . VAL A 1 87 ? -18.634 -20.866 53.255 1.00 72.12 87 VAL A CA 1
ATOM 692 C C . VAL A 1 87 ? -19.105 -22.286 53.542 1.00 72.12 87 VAL A C 1
ATOM 694 O O . VAL A 1 87 ? -19.085 -22.726 54.689 1.00 72.12 87 VAL A O 1
ATOM 697 N N . ILE A 1 88 ? -19.601 -22.967 52.512 1.00 78.69 88 ILE A N 1
ATOM 698 C CA . ILE A 1 88 ? -19.917 -24.391 52.586 1.00 78.69 88 ILE A CA 1
ATOM 699 C C . ILE A 1 88 ? -18.607 -25.120 52.303 1.00 78.69 88 ILE A C 1
ATOM 701 O O . ILE A 1 88 ? -18.121 -25.093 51.174 1.00 78.69 88 ILE A O 1
ATOM 705 N N . ASP A 1 89 ? -18.015 -25.691 53.348 1.00 69.38 89 ASP A N 1
ATOM 706 C CA . ASP A 1 89 ? -16.908 -26.634 53.214 1.00 69.38 89 ASP A CA 1
ATOM 707 C C . ASP A 1 89 ? -17.521 -27.965 52.756 1.00 69.38 89 ASP A C 1
ATOM 709 O O . ASP A 1 89 ? -18.291 -28.588 53.494 1.00 69.38 89 ASP A O 1
ATOM 713 N N . GLU A 1 90 ? -17.282 -28.352 51.502 1.00 67.25 90 GLU A N 1
ATOM 714 C CA . GLU A 1 90 ? -17.564 -29.717 51.055 1.00 67.25 90 GLU A CA 1
ATOM 715 C C . GLU A 1 90 ? -16.439 -30.611 51.587 1.00 67.25 90 GLU A C 1
ATOM 717 O O . GLU A 1 90 ? -15.322 -30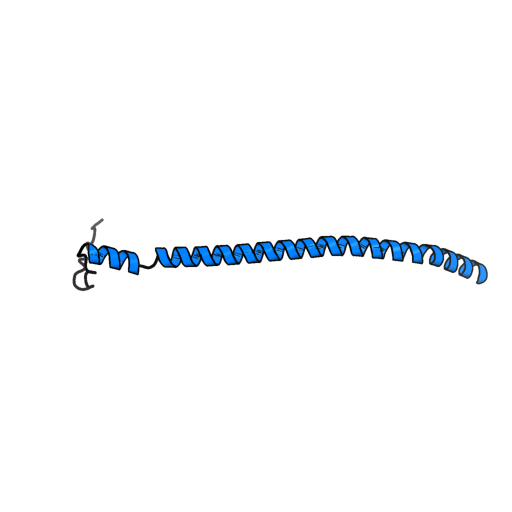.597 51.069 1.00 67.25 90 GLU A O 1
ATOM 722 N N . ASP A 1 91 ? -16.742 -31.346 52.660 1.00 60.34 91 ASP A N 1
ATOM 723 C CA . ASP A 1 91 ? -15.885 -32.406 53.203 1.00 60.34 91 ASP A CA 1
ATOM 724 C C . ASP A 1 91 ? -15.692 -33.489 52.108 1.00 60.34 91 ASP A C 1
ATOM 726 O O . ASP A 1 91 ? -16.694 -33.904 51.509 1.00 60.34 91 ASP A O 1
ATOM 730 N N . PRO A 1 92 ? -14.445 -33.886 51.776 1.00 60.97 92 PRO A N 1
ATOM 731 C CA . PRO A 1 92 ? -14.112 -34.744 50.631 1.00 60.97 92 PRO A CA 1
ATOM 732 C C . PRO A 1 92 ? -14.673 -36.174 50.666 1.00 60.97 92 PRO A C 1
ATOM 734 O O . PRO A 1 92 ? -14.866 -36.746 51.763 1.00 60.97 92 PRO A O 1
#

Sequence (92 aa):
MSSRLLKLFIGLLVVAVPLLMFANVWRSHQYFDLENRVEALRNDQQEAVERNKRLITGISILRSPGRIITEARKLGMEMSGSDQLTVIDEDP